Protein AF-A0A1E1WE73-F1 (afdb_monomer_lite)

Sequence (114 aa):
MYIILYYYIMCTVLYNHFSFSNDISESDEEIVPQIIRDQVCVPSDAFRVIPGMLSWCQTNCLRYPPNCPEALCHCPQTCDAIGELEGRDGADVYCMDQCIVYPPHCPKNRCRCY

Secondary structure (DSSP, 8-state):
--HHHHHHHHHHHHHHT---------------------S--EE-TTTTTSTTHHHHHHHHHSSSS----TTTEE--S-EEE-GGGTT-TTHHHHHHHHHSSSSP---TTTEEE-

Structure (mmCIF, N/CA/C/O backbone):
data_AF-A0A1E1WE73-F1
#
_entry.id   AF-A0A1E1WE73-F1
#
loop_
_atom_site.group_PDB
_atom_site.id
_atom_site.type_symbol
_atom_site.label_atom_id
_atom_site.label_alt_id
_atom_site.label_comp_id
_atom_site.label_asym_id
_atom_site.label_entity_id
_atom_site.label_seq_id
_atom_site.pdbx_PDB_ins_code
_atom_site.Cartn_x
_atom_site.Cartn_y
_atom_site.Cartn_z
_atom_site.occupancy
_atom_site.B_iso_or_equiv
_atom_site.auth_seq_id
_atom_site.auth_comp_id
_atom_site.auth_asym_id
_atom_site.auth_atom_id
_atom_site.pdbx_PDB_model_num
ATOM 1 N N . MET A 1 1 ? 36.471 24.760 11.012 1.00 54.16 1 MET A N 1
ATOM 2 C CA . MET A 1 1 ? 36.693 24.382 9.597 1.00 54.16 1 MET A CA 1
ATOM 3 C C . MET A 1 1 ? 36.011 23.069 9.174 1.00 54.16 1 MET A C 1
ATOM 5 O O . MET A 1 1 ? 36.031 22.768 7.996 1.00 54.16 1 MET A O 1
ATOM 9 N N . TYR A 1 2 ? 35.355 22.316 10.074 1.00 49.56 2 TYR A N 1
ATOM 10 C CA . TYR A 1 2 ? 34.604 21.094 9.716 1.00 49.56 2 TYR A CA 1
ATOM 11 C C . TYR A 1 2 ? 33.116 21.338 9.399 1.00 49.56 2 TYR A C 1
ATOM 13 O O . TYR A 1 2 ? 32.527 20.615 8.606 1.00 49.56 2 TYR A O 1
ATOM 21 N N . ILE A 1 3 ? 32.519 22.397 9.960 1.00 55.50 3 ILE A N 1
ATOM 22 C CA . ILE A 1 3 ? 31.099 22.734 9.756 1.00 55.50 3 ILE A CA 1
ATOM 23 C C . ILE A 1 3 ? 30.834 23.195 8.311 1.00 55.50 3 ILE A C 1
ATOM 25 O O . ILE A 1 3 ? 29.869 22.758 7.699 1.00 55.50 3 ILE A O 1
ATOM 29 N N . ILE A 1 4 ? 31.727 24.004 7.727 1.00 58.28 4 ILE A N 1
ATOM 30 C CA . ILE A 1 4 ? 31.596 24.505 6.343 1.00 58.28 4 ILE A CA 1
ATOM 31 C C . ILE A 1 4 ? 31.655 23.356 5.321 1.00 58.28 4 ILE A C 1
ATOM 33 O O . ILE A 1 4 ? 30.893 23.351 4.360 1.00 58.28 4 ILE A O 1
ATOM 37 N N . LEU A 1 5 ? 32.497 22.343 5.564 1.00 54.97 5 LEU A N 1
ATOM 38 C CA . LEU A 1 5 ? 32.557 21.135 4.733 1.00 54.97 5 LEU A CA 1
ATOM 39 C C . LEU A 1 5 ? 31.265 20.309 4.826 1.00 54.97 5 LEU A C 1
ATOM 41 O O . LEU A 1 5 ? 30.832 19.762 3.819 1.00 54.97 5 LEU A O 1
ATOM 45 N N . TYR A 1 6 ? 30.610 20.265 5.991 1.00 56.22 6 TYR A N 1
ATOM 46 C CA . TYR A 1 6 ? 29.341 19.549 6.170 1.00 56.22 6 TYR A CA 1
ATOM 47 C C . TYR A 1 6 ? 28.186 20.212 5.403 1.00 56.22 6 TYR A C 1
ATOM 49 O O . TYR A 1 6 ? 27.436 19.527 4.712 1.00 56.22 6 TYR A O 1
ATOM 57 N N . TYR A 1 7 ? 28.087 21.546 5.446 1.00 53.84 7 TYR A N 1
ATOM 58 C CA . TYR A 1 7 ? 27.114 22.296 4.640 1.00 53.84 7 TYR A CA 1
ATOM 59 C C . TYR A 1 7 ? 27.391 22.176 3.137 1.00 53.84 7 TYR A C 1
ATOM 61 O O . TYR A 1 7 ? 26.453 22.038 2.358 1.00 53.84 7 TYR A O 1
ATOM 69 N N . TYR A 1 8 ? 28.664 22.163 2.725 1.00 55.03 8 TYR A N 1
ATOM 70 C CA . TYR A 1 8 ? 29.040 21.962 1.324 1.00 55.03 8 TYR A CA 1
ATOM 71 C C . TYR A 1 8 ? 28.669 20.555 0.828 1.00 55.03 8 TYR A C 1
ATOM 73 O O . TYR A 1 8 ? 28.081 20.417 -0.239 1.00 55.03 8 TYR A O 1
ATOM 81 N N . ILE A 1 9 ? 28.933 19.509 1.618 1.00 56.62 9 ILE A N 1
ATOM 82 C CA . ILE A 1 9 ? 28.574 18.123 1.274 1.00 56.62 9 ILE A CA 1
ATOM 83 C C . ILE A 1 9 ? 27.048 17.942 1.227 1.00 56.62 9 ILE A C 1
ATOM 85 O O . ILE A 1 9 ? 26.545 17.353 0.274 1.00 56.62 9 ILE A O 1
ATOM 89 N N . MET A 1 10 ? 26.297 18.491 2.189 1.00 57.44 10 MET A N 1
ATOM 90 C CA . MET A 1 10 ? 24.826 18.427 2.189 1.00 57.44 10 MET A CA 1
ATOM 91 C C . MET A 1 10 ? 24.198 19.205 1.022 1.00 57.44 10 MET A C 1
ATOM 93 O O . MET A 1 10 ? 23.262 18.702 0.401 1.00 57.44 10 MET A O 1
ATOM 97 N N . CYS A 1 11 ? 24.744 20.372 0.654 1.00 52.72 11 CYS A N 1
ATOM 98 C CA . CYS A 1 11 ? 24.329 21.098 -0.553 1.00 52.72 11 CYS A CA 1
ATOM 99 C C . CYS A 1 11 ? 24.577 20.279 -1.827 1.00 52.72 11 CYS A C 1
ATOM 101 O O . CYS A 1 11 ? 23.704 20.206 -2.687 1.00 52.72 11 CYS A O 1
ATOM 103 N N . THR A 1 12 ? 25.738 19.631 -1.949 1.00 52.88 12 THR A N 1
ATOM 104 C CA . THR A 1 12 ? 26.077 18.838 -3.142 1.00 52.88 12 THR A CA 1
ATOM 105 C C . THR A 1 12 ? 25.210 17.581 -3.267 1.00 52.88 12 THR A C 1
ATOM 107 O O . THR A 1 12 ? 24.842 17.208 -4.380 1.00 52.88 12 THR A O 1
ATOM 110 N N . VAL A 1 13 ? 24.829 16.943 -2.154 1.00 51.00 13 VAL A N 1
ATOM 111 C CA . VAL A 1 13 ? 23.918 15.781 -2.159 1.00 51.00 13 VAL A CA 1
ATOM 112 C C . VAL A 1 13 ? 22.490 16.190 -2.544 1.00 51.00 13 VAL A C 1
ATOM 114 O O . VAL A 1 13 ? 21.858 15.490 -3.332 1.00 51.00 13 VAL A O 1
ATOM 117 N N . LEU A 1 14 ? 22.005 17.346 -2.072 1.00 50.28 14 LEU A N 1
ATOM 118 C CA . LEU A 1 14 ? 20.689 17.883 -2.453 1.00 50.28 14 LEU A CA 1
ATOM 119 C C . LEU A 1 14 ? 20.616 18.286 -3.936 1.00 50.28 14 LEU A C 1
ATOM 121 O O . LEU A 1 14 ? 19.601 18.037 -4.579 1.00 50.28 14 LEU A O 1
ATOM 125 N N . TYR A 1 15 ? 21.689 18.850 -4.501 1.00 48.88 15 TYR A N 1
ATOM 126 C CA . TYR A 1 15 ? 21.735 19.220 -5.924 1.00 48.88 15 TYR A CA 1
ATOM 127 C C . TYR A 1 15 ? 21.832 18.016 -6.876 1.00 48.88 15 TYR A C 1
ATOM 129 O O . TYR A 1 15 ? 21.343 18.094 -7.998 1.00 48.88 15 TYR A O 1
ATOM 137 N N . ASN A 1 16 ? 22.434 16.896 -6.457 1.00 41.66 16 ASN A N 1
ATOM 138 C CA . ASN A 1 16 ? 22.622 15.726 -7.328 1.00 41.66 16 ASN A CA 1
ATOM 139 C C . ASN A 1 16 ? 21.406 14.787 -7.411 1.00 41.66 16 ASN A C 1
ATOM 141 O O . ASN A 1 16 ? 21.403 13.886 -8.246 1.00 41.66 16 ASN A O 1
ATOM 145 N N . HIS A 1 17 ? 20.375 14.974 -6.581 1.00 46.28 17 HIS A N 1
ATOM 146 C CA . HIS A 1 17 ? 19.160 14.147 -6.624 1.00 46.28 17 HIS A CA 1
ATOM 147 C C . HIS A 1 17 ? 18.010 14.786 -7.428 1.00 46.28 17 HIS A C 1
ATOM 149 O O . HIS A 1 17 ? 16.913 14.232 -7.507 1.00 46.28 17 HIS A O 1
ATOM 155 N N . PHE A 1 18 ? 18.241 15.944 -8.051 1.00 42.19 18 PHE A N 1
ATOM 156 C CA . PHE A 1 18 ? 17.271 16.581 -8.937 1.00 42.19 18 PHE A CA 1
ATOM 157 C C . PHE A 1 18 ? 17.599 16.230 -10.392 1.00 42.19 18 PHE A C 1
ATOM 159 O O . PHE A 1 18 ? 18.265 16.974 -11.107 1.00 42.19 18 PHE A O 1
ATOM 166 N N . SER A 1 19 ? 17.173 15.041 -10.822 1.00 43.62 19 SER A N 1
ATOM 167 C CA . SER A 1 19 ? 17.260 14.638 -12.226 1.00 43.62 19 SER A CA 1
ATOM 168 C C . SER A 1 19 ? 16.144 15.340 -13.005 1.00 43.62 19 SER A C 1
ATOM 170 O O . SER A 1 19 ? 15.026 14.840 -13.106 1.00 43.62 19 SER A O 1
ATOM 172 N N . PHE A 1 20 ? 16.423 16.546 -13.502 1.00 47.38 20 PHE A N 1
ATOM 173 C CA . PHE A 1 20 ? 15.547 17.233 -14.449 1.00 47.38 20 PHE A CA 1
ATOM 174 C C . PHE A 1 20 ? 15.853 16.679 -15.844 1.00 47.38 20 PHE A C 1
ATOM 176 O O . PHE A 1 20 ? 16.872 17.013 -16.447 1.00 47.38 20 PHE A O 1
ATOM 183 N N . SER A 1 21 ? 15.015 15.761 -16.327 1.00 50.59 21 SER A N 1
ATOM 184 C CA . SER A 1 21 ? 15.082 15.309 -17.720 1.00 50.59 21 SER A CA 1
ATOM 185 C C . SER A 1 21 ? 14.473 16.406 -18.595 1.00 50.59 21 SER A C 1
ATOM 187 O O . SER A 1 21 ? 13.264 16.619 -18.570 1.00 50.59 21 SER A O 1
ATOM 189 N N . ASN A 1 22 ? 15.325 17.151 -19.301 1.00 55.88 22 ASN A N 1
ATOM 190 C CA . ASN A 1 22 ? 14.924 18.145 -20.295 1.00 55.88 22 ASN A CA 1
ATOM 191 C C . ASN A 1 22 ? 14.666 17.446 -21.636 1.00 55.88 22 ASN A C 1
ATOM 193 O O . ASN A 1 22 ? 15.572 17.365 -22.461 1.00 55.88 22 ASN A O 1
ATOM 197 N N . ASP A 1 23 ? 13.432 17.003 -21.857 1.00 52.47 23 ASP A N 1
ATOM 198 C CA . ASP A 1 23 ? 12.917 16.670 -23.188 1.00 52.47 23 ASP A CA 1
ATOM 199 C C . ASP A 1 23 ? 11.819 17.685 -23.536 1.00 52.47 23 ASP A C 1
ATOM 201 O O . ASP A 1 23 ? 10.635 17.461 -23.301 1.00 52.47 23 ASP A O 1
ATOM 205 N N . ILE A 1 24 ? 12.223 18.856 -24.041 1.00 56.50 24 ILE A N 1
ATOM 206 C CA . ILE A 1 24 ? 11.294 19.846 -24.603 1.00 56.50 24 ILE A CA 1
ATOM 207 C C . ILE A 1 24 ? 11.147 19.526 -26.093 1.00 56.50 24 ILE A C 1
ATOM 209 O O . ILE A 1 24 ? 11.958 19.956 -26.913 1.00 56.50 24 ILE A O 1
ATOM 213 N N . SER A 1 25 ? 10.122 18.746 -26.440 1.00 58.09 25 SER A N 1
ATOM 214 C CA . SER A 1 25 ? 9.535 18.768 -27.780 1.00 58.09 25 SER A CA 1
ATOM 215 C C . SER A 1 25 ? 8.479 19.866 -27.809 1.00 58.09 25 SER A C 1
ATOM 217 O O . SER A 1 25 ? 7.570 19.879 -26.984 1.00 58.09 25 SER A O 1
ATOM 219 N N . GLU A 1 26 ? 8.641 20.804 -28.734 1.00 60.97 26 GLU A N 1
ATOM 220 C CA . GLU A 1 26 ? 7.775 21.960 -28.948 1.00 60.97 26 GLU A CA 1
ATOM 221 C C . GLU A 1 26 ? 6.381 21.496 -29.419 1.00 60.97 26 GLU A C 1
ATOM 223 O O . GLU A 1 26 ? 6.113 21.306 -30.604 1.00 60.97 26 GLU A O 1
ATOM 228 N N . SER A 1 27 ? 5.502 21.246 -28.455 1.00 57.25 27 SER A N 1
ATOM 229 C CA . SER A 1 27 ? 4.061 21.090 -28.625 1.00 57.25 27 SER A CA 1
ATOM 230 C C . SER A 1 27 ? 3.407 21.851 -27.482 1.00 57.25 27 SER A C 1
ATOM 232 O O . SER A 1 27 ? 3.806 21.656 -26.334 1.00 57.25 27 SER A O 1
ATOM 234 N N . ASP A 1 28 ? 2.429 22.707 -27.786 1.00 58.88 28 ASP A N 1
ATOM 235 C CA . ASP A 1 28 ? 1.602 23.449 -26.819 1.00 58.88 28 ASP A CA 1
ATOM 236 C C . ASP A 1 28 ? 0.680 22.508 -26.007 1.00 58.88 28 ASP A C 1
ATOM 238 O O . ASP A 1 28 ? -0.525 22.723 -25.883 1.00 58.88 28 ASP A O 1
ATOM 242 N N . GLU A 1 29 ? 1.231 21.420 -25.475 1.00 63.16 29 GLU A N 1
ATOM 243 C CA . GLU A 1 29 ? 0.608 20.620 -24.436 1.00 63.16 29 GLU A CA 1
ATOM 244 C C . GLU A 1 29 ? 1.025 21.233 -23.103 1.00 63.16 29 GLU A C 1
ATOM 246 O O . GLU A 1 29 ? 2.210 21.338 -22.782 1.00 63.16 29 GLU A O 1
ATOM 251 N N . GLU A 1 30 ? 0.039 21.693 -22.337 1.00 63.19 30 GLU A N 1
ATOM 252 C CA . GLU A 1 30 ? 0.227 22.113 -20.956 1.00 63.19 30 GLU A CA 1
ATOM 253 C C . GLU A 1 30 ? 0.989 20.996 -20.225 1.00 63.19 30 GLU A C 1
ATOM 255 O O . GLU A 1 30 ? 0.458 19.904 -20.027 1.00 63.19 30 GLU A O 1
ATOM 260 N N . ILE A 1 31 ? 2.267 21.229 -19.894 1.00 63.00 31 ILE A N 1
ATOM 261 C CA . ILE A 1 31 ? 3.097 20.255 -19.178 1.00 63.00 31 ILE A CA 1
ATOM 262 C C . ILE A 1 31 ? 2.519 20.155 -17.768 1.00 63.00 31 ILE A C 1
ATOM 264 O O . ILE A 1 31 ? 2.930 20.876 -16.860 1.00 63.00 31 ILE A O 1
ATOM 268 N N . VAL A 1 32 ? 1.527 19.285 -17.583 1.00 63.59 32 VAL A N 1
ATOM 269 C CA . VAL A 1 32 ? 0.998 18.955 -16.265 1.00 63.59 32 VAL A CA 1
ATOM 270 C C . VAL A 1 32 ? 2.020 18.018 -15.627 1.00 63.59 32 VAL A C 1
ATOM 272 O O . VAL A 1 32 ? 2.170 16.883 -16.093 1.00 63.59 32 VAL A O 1
ATOM 275 N N . PRO A 1 33 ? 2.767 18.447 -14.594 1.00 65.31 33 PRO A N 1
ATOM 276 C CA . PRO A 1 33 ? 3.684 17.545 -13.922 1.00 65.31 33 PRO A CA 1
ATOM 277 C C . PRO A 1 33 ? 2.874 16.378 -13.354 1.00 65.31 33 PRO A C 1
ATOM 279 O O . PRO A 1 33 ? 1.956 16.573 -12.555 1.00 65.31 33 PRO A O 1
ATOM 282 N N . GLN A 1 34 ? 3.203 15.158 -13.778 1.00 64.31 34 GLN A N 1
ATOM 283 C CA . GLN A 1 34 ? 2.598 13.943 -13.239 1.00 64.31 34 GLN A CA 1
ATOM 284 C C . GLN A 1 34 ? 3.158 13.736 -11.827 1.00 64.31 34 GLN A C 1
ATOM 286 O O . GLN A 1 34 ? 4.219 13.145 -11.628 1.00 64.31 34 GLN A O 1
ATOM 291 N N . ILE A 1 35 ? 2.477 14.316 -10.838 1.00 70.38 35 ILE A N 1
ATOM 292 C CA . ILE A 1 35 ? 2.815 14.158 -9.425 1.00 70.38 35 ILE A CA 1
ATOM 293 C C . ILE A 1 35 ? 2.377 12.755 -9.012 1.00 70.38 35 ILE A C 1
ATOM 295 O O . ILE A 1 35 ? 1.182 12.488 -8.890 1.00 70.38 35 ILE A O 1
ATOM 299 N N . ILE A 1 36 ? 3.344 11.873 -8.767 1.00 74.19 36 ILE A N 1
ATOM 300 C CA . ILE A 1 36 ? 3.086 10.564 -8.163 1.00 74.19 36 ILE A CA 1
ATOM 301 C C . ILE A 1 36 ? 2.670 10.816 -6.711 1.00 74.19 36 ILE A C 1
ATOM 303 O O . ILE A 1 36 ? 3.479 11.252 -5.892 1.00 74.19 36 ILE A O 1
ATOM 307 N N . ARG A 1 37 ? 1.384 10.616 -6.410 1.00 80.88 37 ARG A N 1
ATOM 308 C CA . ARG A 1 37 ? 0.829 10.755 -5.050 1.00 80.88 37 ARG A CA 1
ATOM 309 C C . ARG A 1 37 ? 0.923 9.456 -4.255 1.00 80.88 37 ARG A C 1
ATOM 311 O O . ARG A 1 37 ? 0.934 9.492 -3.025 1.00 80.88 37 ARG A O 1
ATOM 318 N N . ASP A 1 38 ? 1.073 8.351 -4.973 1.00 85.44 38 ASP A N 1
ATOM 319 C CA . ASP A 1 38 ? 1.156 7.005 -4.439 1.00 85.44 38 ASP A CA 1
ATOM 320 C C . ASP A 1 38 ? 2.302 6.864 -3.437 1.00 85.44 38 ASP A C 1
ATOM 322 O O . ASP A 1 38 ? 3.455 7.169 -3.732 1.00 85.44 38 ASP A O 1
ATOM 326 N N . GLN A 1 39 ? 1.968 6.399 -2.233 1.00 86.19 39 GLN A N 1
ATOM 327 C CA . GLN A 1 39 ? 2.947 6.115 -1.179 1.00 86.19 39 GLN A CA 1
ATOM 328 C C . GLN A 1 39 ? 3.323 4.631 -1.151 1.00 86.19 39 GLN A C 1
ATOM 330 O O . GLN A 1 39 ? 4.464 4.274 -0.863 1.00 86.19 39 GLN A O 1
ATOM 335 N N . VAL A 1 40 ? 2.358 3.755 -1.451 1.00 95.00 40 VAL A N 1
ATOM 336 C CA . VAL A 1 40 ? 2.512 2.300 -1.416 1.00 95.00 40 VAL A CA 1
ATOM 337 C C . VAL A 1 40 ? 1.704 1.689 -2.554 1.00 95.00 40 VAL A C 1
ATOM 339 O O . VAL A 1 40 ? 0.504 1.907 -2.663 1.00 95.00 40 VAL A O 1
ATOM 342 N N . CYS A 1 41 ? 2.355 0.843 -3.348 1.00 95.56 41 CYS A N 1
ATOM 343 C CA . CYS A 1 41 ? 1.709 0.014 -4.360 1.00 95.56 41 CYS A CA 1
ATOM 344 C C . CYS A 1 41 ? 1.802 -1.468 -3.993 1.00 95.56 41 CYS A C 1
ATOM 346 O O . CYS A 1 41 ? 2.888 -2.004 -3.746 1.00 95.56 41 CYS A O 1
ATOM 348 N N . VAL A 1 42 ? 0.660 -2.145 -3.957 1.00 95.31 42 VAL A N 1
ATOM 349 C CA . VAL A 1 42 ? 0.547 -3.560 -3.595 1.00 95.31 42 VAL A CA 1
ATOM 350 C C . VAL A 1 42 ? 0.147 -4.400 -4.806 1.00 95.31 42 VAL A C 1
ATOM 352 O O . VAL A 1 42 ? -0.519 -3.898 -5.710 1.00 95.31 42 VAL A O 1
ATOM 355 N N . PRO A 1 43 ? 0.522 -5.688 -4.852 1.00 96.19 43 PRO A N 1
ATOM 356 C CA . PRO A 1 43 ? 0.076 -6.568 -5.920 1.00 96.19 43 PRO A CA 1
ATOM 357 C C . PRO A 1 43 ? -1.434 -6.794 -5.863 1.00 96.19 43 PRO A C 1
ATOM 359 O O . PRO A 1 43 ? -1.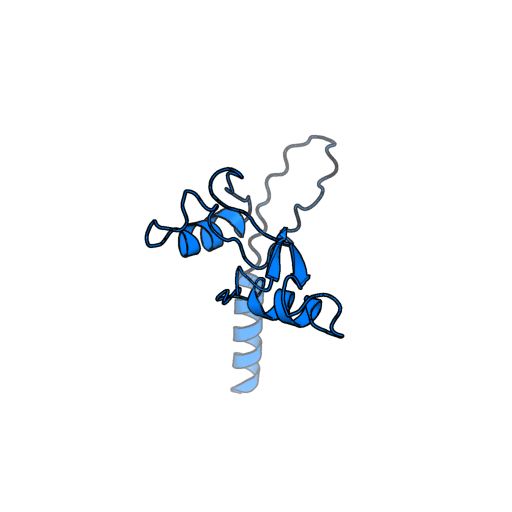997 -6.998 -4.782 1.00 96.19 43 PRO A O 1
ATOM 362 N N . SER A 1 44 ? -2.062 -6.875 -7.031 1.00 93.94 44 SER A N 1
ATOM 363 C CA . SER A 1 44 ? -3.432 -7.359 -7.178 1.00 93.94 44 SER A CA 1
ATOM 364 C C . SER A 1 44 ? -3.565 -8.781 -6.625 1.00 93.94 44 SER A C 1
ATOM 366 O O . SER A 1 44 ? -2.591 -9.541 -6.545 1.00 93.94 44 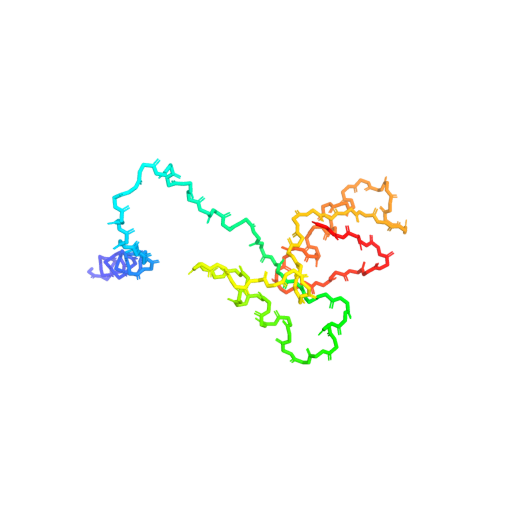SER A O 1
ATOM 368 N N . ASP A 1 45 ? -4.784 -9.187 -6.266 1.00 91.19 45 ASP A N 1
ATOM 369 C CA . ASP A 1 45 ? -5.004 -10.461 -5.572 1.00 91.19 45 ASP A CA 1
ATOM 370 C C . ASP A 1 45 ? -4.488 -11.691 -6.338 1.00 91.19 45 ASP A C 1
ATOM 372 O O . ASP A 1 45 ? -4.041 -12.652 -5.710 1.00 91.19 45 ASP A O 1
ATOM 376 N N . ALA A 1 46 ? -4.469 -11.640 -7.674 1.00 93.25 46 ALA A N 1
ATOM 377 C CA . ALA A 1 46 ? -3.925 -12.698 -8.525 1.00 93.25 46 ALA A CA 1
ATOM 378 C C . ALA A 1 46 ? -2.393 -12.847 -8.429 1.00 93.25 46 ALA A C 1
ATOM 380 O O . ALA A 1 46 ? -1.868 -13.944 -8.606 1.00 93.25 46 ALA A O 1
ATOM 381 N N . PHE A 1 47 ? -1.669 -11.765 -8.128 1.00 94.69 47 PHE A N 1
ATOM 382 C CA . PHE A 1 47 ? -0.203 -11.710 -8.189 1.00 94.69 47 PHE A CA 1
ATOM 383 C C . PHE A 1 47 ? 0.467 -11.640 -6.808 1.00 94.69 47 PHE A C 1
ATOM 385 O O . PHE A 1 47 ? 1.680 -11.813 -6.702 1.00 94.69 47 PHE A O 1
ATOM 392 N N . ARG A 1 48 ? -0.305 -11.465 -5.726 1.00 90.75 48 ARG A N 1
ATOM 393 C CA . ARG A 1 48 ? 0.208 -11.343 -4.344 1.00 90.75 48 ARG A CA 1
ATOM 394 C C . ARG A 1 48 ? 0.988 -12.557 -3.827 1.00 90.75 48 ARG A C 1
ATOM 396 O O . ARG A 1 48 ? 1.746 -12.426 -2.874 1.00 90.75 48 ARG A O 1
ATOM 403 N N . VAL A 1 49 ? 0.766 -13.739 -4.408 1.00 93.56 49 VAL A N 1
ATOM 404 C CA . VAL A 1 49 ? 1.440 -14.990 -4.011 1.00 93.56 49 VAL A CA 1
ATOM 405 C C . VAL A 1 49 ? 2.849 -15.112 -4.590 1.00 93.56 49 VAL A C 1
ATOM 407 O O . VAL A 1 49 ? 3.616 -15.964 -4.149 1.00 93.56 49 VAL A O 1
ATOM 410 N N . ILE A 1 50 ? 3.195 -14.278 -5.575 1.00 95.25 50 ILE A N 1
ATOM 411 C CA . ILE A 1 50 ? 4.489 -14.323 -6.249 1.00 95.25 50 ILE A CA 1
ATOM 412 C C . ILE A 1 50 ? 5.531 -13.612 -5.370 1.00 95.25 50 ILE A C 1
ATOM 414 O O . ILE A 1 50 ? 5.379 -12.419 -5.080 1.00 95.25 50 ILE A O 1
ATOM 418 N N . PRO A 1 51 ? 6.608 -14.303 -4.954 1.00 96.06 51 PRO A N 1
ATOM 419 C CA . PRO A 1 51 ? 7.675 -13.686 -4.177 1.00 96.06 51 PRO A CA 1
ATOM 420 C C . PRO A 1 51 ? 8.285 -12.488 -4.911 1.00 96.06 51 PRO A C 1
ATOM 422 O O . PRO A 1 51 ? 8.554 -12.549 -6.107 1.00 96.06 51 PRO A O 1
ATOM 425 N N . GLY A 1 52 ? 8.506 -11.387 -4.192 1.00 95.31 52 GLY A N 1
ATOM 426 C CA . GLY A 1 52 ? 9.096 -10.168 -4.754 1.00 95.31 52 GLY A CA 1
ATOM 427 C C . GLY A 1 52 ? 8.123 -9.262 -5.515 1.00 95.31 52 GLY A C 1
ATOM 428 O O . GLY A 1 52 ? 8.498 -8.135 -5.831 1.00 95.31 52 GLY A O 1
ATOM 429 N N . MET A 1 53 ? 6.869 -9.675 -5.739 1.00 95.81 53 MET A N 1
ATOM 430 C CA . MET A 1 53 ? 5.894 -8.848 -6.461 1.00 95.81 53 MET A CA 1
ATOM 431 C C . MET A 1 53 ? 5.599 -7.525 -5.744 1.00 95.81 53 MET A C 1
ATOM 433 O O . MET A 1 53 ? 5.480 -6.491 -6.392 1.00 95.81 53 MET A O 1
ATOM 437 N N . LEU A 1 54 ? 5.565 -7.526 -4.403 1.00 94.88 54 LEU A N 1
ATOM 438 C CA . LEU A 1 54 ? 5.439 -6.289 -3.627 1.00 94.88 54 LEU A CA 1
ATOM 439 C C . LEU A 1 54 ? 6.579 -5.316 -3.958 1.00 94.88 54 LEU A C 1
ATOM 441 O O . LEU A 1 54 ? 6.314 -4.175 -4.313 1.00 94.88 54 LEU A O 1
ATOM 445 N N . SER A 1 55 ? 7.834 -5.774 -3.917 1.00 95.94 55 SER A N 1
ATOM 446 C CA . SER A 1 55 ? 8.989 -4.937 -4.269 1.00 95.94 55 SER A CA 1
ATOM 447 C C . SER A 1 55 ? 8.917 -4.453 -5.715 1.00 95.94 55 SER A C 1
ATOM 449 O O . SER A 1 55 ? 9.255 -3.306 -5.987 1.00 95.94 55 SER A O 1
ATOM 451 N N . TRP A 1 56 ? 8.466 -5.306 -6.636 1.00 96.31 56 TRP A N 1
ATOM 452 C CA . TRP A 1 56 ? 8.313 -4.932 -8.037 1.00 96.31 56 TRP A CA 1
ATOM 453 C C . TRP A 1 56 ? 7.302 -3.794 -8.209 1.00 96.31 56 TRP A C 1
ATOM 455 O O . TRP A 1 56 ? 7.623 -2.821 -8.893 1.00 96.31 56 TRP A O 1
ATOM 465 N N . CYS A 1 57 ? 6.134 -3.881 -7.558 1.00 96.25 57 CYS A N 1
ATOM 466 C CA . CYS A 1 57 ? 5.117 -2.827 -7.588 1.00 96.25 57 CYS A CA 1
ATOM 467 C C . CYS A 1 57 ? 5.663 -1.516 -7.014 1.00 96.25 57 CYS A C 1
ATOM 469 O O . CYS A 1 57 ? 5.525 -0.475 -7.646 1.00 96.25 57 CYS A O 1
ATOM 471 N N . GLN A 1 58 ? 6.346 -1.559 -5.867 1.00 95.12 58 GLN A 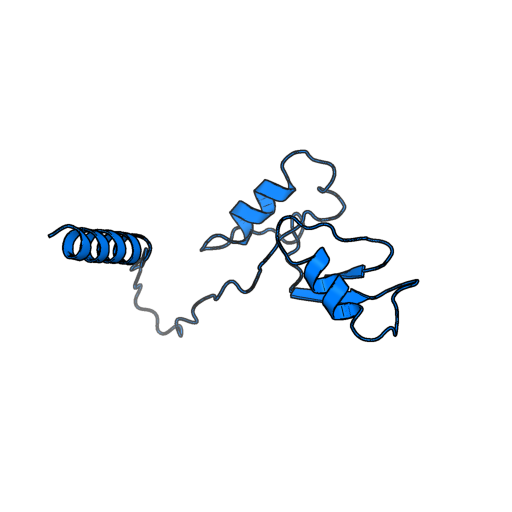N 1
ATOM 472 C CA . GLN A 1 58 ? 6.955 -0.364 -5.268 1.00 95.12 58 GLN A CA 1
ATOM 473 C C . GLN A 1 58 ? 7.945 0.304 -6.229 1.00 95.12 58 GLN A C 1
ATOM 475 O O . GLN A 1 58 ? 7.878 1.504 -6.459 1.00 95.12 58 GLN A O 1
ATOM 480 N N . THR A 1 59 ? 8.838 -0.470 -6.851 1.00 94.69 59 THR A N 1
ATOM 481 C CA . THR A 1 59 ? 9.866 0.081 -7.744 1.00 94.69 59 THR A CA 1
ATOM 482 C C . THR A 1 59 ? 9.310 0.574 -9.080 1.00 94.69 59 THR A C 1
ATOM 484 O O . THR A 1 59 ? 9.791 1.576 -9.603 1.00 94.69 59 THR A O 1
ATOM 487 N N . ASN A 1 60 ? 8.336 -0.124 -9.671 1.00 94.56 60 ASN A N 1
ATOM 488 C CA . ASN A 1 60 ? 7.866 0.189 -11.023 1.00 94.56 60 ASN A CA 1
ATOM 489 C C . ASN A 1 60 ? 6.692 1.164 -11.053 1.00 94.56 60 ASN A C 1
ATOM 491 O O . ASN A 1 60 ? 6.571 1.909 -12.023 1.00 94.56 60 ASN A O 1
ATOM 495 N N . CYS A 1 61 ? 5.871 1.210 -10.007 1.00 94.12 61 CYS A N 1
ATOM 496 C CA . CYS A 1 61 ? 4.762 2.153 -9.939 1.00 94.12 61 CYS A CA 1
ATOM 497 C C . CYS A 1 61 ? 5.189 3.513 -9.376 1.00 94.12 61 CYS A C 1
ATOM 499 O O . CYS A 1 61 ? 4.733 4.531 -9.879 1.00 94.12 61 CYS A O 1
ATOM 501 N N . LEU A 1 62 ? 6.117 3.552 -8.409 1.00 91.75 62 LEU A N 1
ATOM 502 C CA . LEU A 1 62 ? 6.547 4.805 -7.764 1.00 91.75 62 LEU A CA 1
ATOM 503 C C . LEU A 1 62 ? 7.725 5.506 -8.468 1.00 91.75 62 LEU A C 1
ATOM 505 O O . LEU A 1 62 ? 8.233 6.517 -7.984 1.00 91.75 62 LEU A O 1
ATOM 509 N N . ARG A 1 63 ? 8.193 4.975 -9.602 1.00 89.06 63 ARG A N 1
ATOM 510 C CA . ARG A 1 63 ? 9.209 5.622 -10.454 1.00 89.06 63 ARG A CA 1
ATOM 511 C C . ARG A 1 63 ? 8.572 6.641 -11.389 1.00 89.06 63 ARG A C 1
ATOM 513 O O . ARG A 1 63 ? 7.407 6.526 -11.746 1.00 89.06 63 ARG A O 1
ATOM 520 N N . TYR A 1 64 ? 9.389 7.562 -11.887 1.00 83.50 64 TYR A N 1
ATOM 521 C CA . TYR A 1 64 ? 9.007 8.485 -12.949 1.00 83.50 64 TYR A CA 1
ATOM 522 C C . TYR A 1 64 ? 9.787 8.189 -14.246 1.00 83.50 64 TYR A C 1
ATOM 524 O O . TYR A 1 64 ? 11.016 8.111 -14.194 1.00 83.50 64 TYR A O 1
ATOM 532 N N . PRO A 1 65 ? 9.124 8.038 -15.409 1.00 87.44 65 PRO A N 1
ATOM 533 C CA . PRO A 1 65 ? 7.689 7.794 -15.579 1.00 87.44 65 PRO A CA 1
ATOM 534 C C . PRO A 1 65 ? 7.260 6.439 -14.977 1.00 87.44 65 PRO A C 1
ATOM 536 O O . PRO A 1 65 ? 8.072 5.496 -14.978 1.00 87.44 65 PRO A O 1
ATOM 539 N N . PRO A 1 66 ? 6.015 6.324 -14.478 1.00 88.06 66 PRO A N 1
ATOM 540 C CA . PRO A 1 66 ? 5.512 5.101 -13.864 1.00 88.06 66 PRO A CA 1
ATOM 541 C C . PRO A 1 66 ? 5.308 3.996 -14.903 1.00 88.06 66 PRO A C 1
ATOM 543 O O . PRO A 1 66 ? 4.850 4.229 -16.019 1.00 88.06 66 PRO A O 1
ATOM 546 N N . ASN A 1 67 ? 5.633 2.765 -14.517 1.00 91.75 67 ASN A N 1
ATOM 547 C CA . ASN A 1 67 ? 5.366 1.545 -15.272 1.00 91.75 67 ASN A CA 1
ATOM 548 C C . ASN A 1 67 ? 4.484 0.623 -14.421 1.00 91.75 67 ASN A C 1
ATOM 550 O O . ASN A 1 67 ? 4.952 -0.378 -13.877 1.00 91.75 67 ASN A O 1
ATOM 554 N N . CYS A 1 68 ? 3.215 1.004 -14.261 1.00 92.00 68 CYS A N 1
ATOM 555 C CA . CYS A 1 68 ? 2.278 0.341 -13.358 1.00 92.00 68 CYS A CA 1
ATOM 556 C C . CYS A 1 68 ? 1.061 -0.207 -14.117 1.00 92.00 68 CYS A C 1
ATOM 558 O O . CYS A 1 68 ? 0.076 0.505 -14.301 1.00 92.00 68 CYS A O 1
ATOM 560 N N . PRO A 1 69 ? 1.096 -1.463 -14.589 1.00 94.31 69 PRO A N 1
ATOM 561 C CA . PRO A 1 69 ? -0.091 -2.086 -15.158 1.00 94.31 69 PRO A CA 1
ATOM 562 C C . PRO A 1 69 ? -1.139 -2.322 -14.060 1.00 94.31 69 PRO A C 1
ATOM 564 O O . PRO A 1 69 ? -0.876 -3.069 -13.116 1.00 94.31 69 PRO A O 1
ATOM 567 N N . GLU A 1 70 ? -2.339 -1.758 -14.217 1.00 90.31 70 GLU A N 1
ATOM 568 C CA . GLU A 1 70 ? -3.439 -1.864 -13.234 1.00 90.31 70 GLU A CA 1
ATOM 569 C C . GLU A 1 70 ? -3.841 -3.317 -12.923 1.00 90.31 70 GLU A C 1
ATOM 571 O O . GLU A 1 70 ? -4.286 -3.646 -11.826 1.00 90.31 70 GLU A O 1
ATOM 576 N N . ALA A 1 71 ? -3.642 -4.232 -13.878 1.00 92.69 71 ALA A N 1
ATOM 577 C CA . ALA A 1 71 ? -3.907 -5.653 -13.668 1.00 92.69 71 ALA A CA 1
ATOM 578 C C . ALA A 1 71 ? -2.946 -6.300 -12.649 1.00 92.69 71 ALA A C 1
ATOM 580 O O . ALA A 1 71 ? -3.310 -7.285 -12.004 1.00 92.69 71 ALA A O 1
ATOM 581 N N . LEU A 1 72 ? -1.725 -5.772 -12.512 1.00 95.19 72 LEU A N 1
ATOM 582 C CA . LEU A 1 72 ? -0.659 -6.349 -11.686 1.00 95.19 72 LEU A CA 1
ATOM 583 C C . LEU A 1 72 ? -0.581 -5.700 -10.308 1.00 95.19 72 LEU A C 1
ATOM 585 O O . LEU A 1 72 ? -0.404 -6.410 -9.316 1.00 95.19 72 LEU A O 1
ATOM 589 N N . CYS A 1 73 ? -0.680 -4.374 -10.259 1.00 95.81 73 CYS A N 1
ATOM 590 C CA . CYS A 1 73 ? -0.473 -3.587 -9.053 1.00 95.81 73 CYS A CA 1
ATOM 591 C C . CYS A 1 73 ? -1.599 -2.571 -8.871 1.00 95.81 73 CYS A C 1
ATOM 593 O O . CYS A 1 73 ? -2.130 -2.028 -9.836 1.00 95.81 73 CYS A O 1
ATOM 595 N N . HIS A 1 74 ? -1.895 -2.277 -7.613 1.00 93.75 74 HIS A N 1
ATOM 596 C CA . HIS A 1 74 ? -2.838 -1.255 -7.196 1.00 93.75 74 HIS A CA 1
ATOM 597 C C . HIS A 1 74 ? -2.185 -0.370 -6.126 1.00 93.75 74 HIS A C 1
ATOM 599 O O . HIS A 1 74 ? -1.525 -0.882 -5.218 1.00 93.75 74 HIS A O 1
ATOM 605 N N . CYS A 1 75 ? -2.347 0.947 -6.243 1.00 94.62 75 CYS A N 1
ATOM 606 C CA . CYS A 1 75 ? -1.731 1.945 -5.367 1.00 94.62 75 CYS A CA 1
ATOM 607 C C . CYS A 1 75 ? -2.822 2.715 -4.609 1.00 94.62 75 CYS A C 1
ATOM 609 O O . CYS A 1 75 ? -3.211 3.805 -5.034 1.00 94.62 75 CYS A O 1
ATOM 611 N N . PRO A 1 76 ? -3.366 2.143 -3.522 1.00 94.25 76 PRO A N 1
ATOM 612 C CA . PRO A 1 76 ? -4.480 2.762 -2.826 1.00 94.25 76 PRO A CA 1
ATOM 613 C C . PRO A 1 76 ? -4.073 4.100 -2.214 1.00 94.25 76 PRO A C 1
ATOM 615 O O . PRO A 1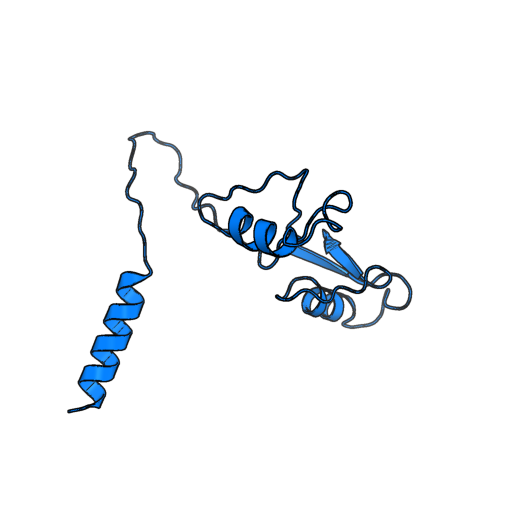 76 ? -2.992 4.223 -1.636 1.00 94.25 76 PRO A O 1
ATOM 618 N N . GLN A 1 77 ? -4.960 5.085 -2.313 1.00 92.69 77 GLN A N 1
ATOM 619 C CA . GLN A 1 77 ? -4.774 6.405 -1.694 1.00 92.69 77 GLN A CA 1
ATOM 620 C C . GLN A 1 77 ? -5.641 6.577 -0.454 1.00 92.69 77 GLN A C 1
ATOM 622 O O . GLN A 1 77 ? -5.407 7.469 0.361 1.00 92.69 77 GLN A O 1
ATOM 627 N N . THR A 1 78 ? -6.686 5.764 -0.326 1.00 93.94 78 THR A N 1
ATOM 628 C CA . THR A 1 78 ? -7.653 5.859 0.761 1.00 93.94 78 THR A CA 1
ATOM 629 C C . THR A 1 78 ? -7.964 4.469 1.285 1.00 93.94 78 THR A C 1
ATOM 631 O O . THR A 1 78 ? -7.936 3.482 0.549 1.00 93.94 78 THR A O 1
ATOM 634 N N . CYS A 1 79 ? -8.216 4.391 2.587 1.00 96.06 79 CYS A N 1
ATOM 635 C CA . CYS A 1 79 ? -8.589 3.161 3.255 1.00 96.06 79 CYS A CA 1
ATOM 636 C C . CYS A 1 79 ? -9.697 3.440 4.258 1.00 96.06 79 CYS A C 1
ATOM 638 O O . CYS A 1 79 ? -9.547 4.320 5.102 1.00 96.06 79 CYS A O 1
ATOM 640 N N . ASP A 1 80 ? -10.731 2.611 4.212 1.00 97.38 80 ASP A N 1
ATOM 641 C CA . ASP A 1 80 ? -11.841 2.638 5.151 1.00 97.38 80 ASP A CA 1
ATOM 642 C C . ASP A 1 80 ? -11.747 1.450 6.109 1.00 97.38 80 ASP A C 1
ATOM 644 O O . ASP A 1 80 ? -11.358 0.330 5.735 1.00 97.38 80 ASP A O 1
ATOM 648 N N . ALA A 1 81 ? -12.150 1.682 7.351 1.00 98.06 81 ALA A N 1
ATOM 649 C CA . ALA A 1 81 ? -12.352 0.644 8.335 1.00 98.06 81 ALA A CA 1
ATOM 650 C C . ALA A 1 81 ? -13.618 -0.164 8.027 1.00 98.06 81 ALA A C 1
ATOM 652 O O . ALA A 1 81 ? -14.703 0.372 7.817 1.00 98.06 81 ALA A O 1
ATOM 653 N N . ILE A 1 82 ? -13.481 -1.486 8.049 1.00 98.06 82 ILE A N 1
ATOM 654 C CA . ILE A 1 82 ? -14.565 -2.443 7.820 1.00 98.06 82 ILE A CA 1
ATOM 655 C C . ILE A 1 82 ? -14.639 -3.461 8.962 1.00 98.06 82 ILE A C 1
ATOM 657 O O . ILE A 1 82 ? -13.707 -3.621 9.757 1.00 98.06 82 ILE A O 1
ATOM 661 N N . GLY A 1 83 ? -15.743 -4.205 9.029 1.00 96.19 83 GLY A N 1
ATOM 662 C CA . GLY A 1 83 ? -15.897 -5.291 9.993 1.00 96.19 83 GLY A CA 1
ATOM 663 C C . GLY A 1 83 ? -15.928 -4.764 11.427 1.00 96.19 83 GLY A C 1
ATOM 664 O O . GLY A 1 83 ? -16.705 -3.877 11.750 1.00 96.19 83 GLY A O 1
ATOM 665 N N . GLU A 1 84 ? -15.075 -5.293 12.307 1.00 96.62 84 GLU A N 1
ATOM 666 C CA . GLU A 1 84 ? -15.059 -4.888 13.726 1.00 96.62 84 GLU A CA 1
ATOM 667 C C . GLU A 1 84 ? -14.525 -3.466 13.986 1.00 96.62 84 GLU A C 1
ATOM 669 O O . GLU A 1 84 ? -14.609 -2.974 15.116 1.00 96.62 84 GLU A O 1
ATOM 674 N N . LEU A 1 85 ? -13.917 -2.830 12.979 1.00 95.56 85 LEU A N 1
ATOM 675 C CA . LEU A 1 85 ? -13.404 -1.466 13.084 1.00 95.56 85 LEU A CA 1
ATOM 676 C C . LEU A 1 85 ? -14.365 -0.404 12.541 1.00 95.56 85 LEU A C 1
ATOM 678 O O . LEU A 1 85 ? -14.154 0.778 12.800 1.00 95.56 85 LEU A O 1
ATOM 682 N N . GLU A 1 86 ? -15.410 -0.816 11.829 1.00 96.81 86 GLU A N 1
ATOM 683 C CA . GLU A 1 86 ? -16.346 0.085 11.161 1.00 96.81 86 GLU A CA 1
ATOM 684 C C . GLU A 1 86 ? -17.034 1.037 12.157 1.00 96.81 86 GLU A C 1
ATOM 686 O O . GLU A 1 86 ? -17.496 0.626 13.225 1.00 96.81 86 GLU A O 1
ATOM 691 N N . GLY A 1 87 ? -17.078 2.330 11.819 1.00 93.31 87 GLY A N 1
ATOM 692 C CA . GLY A 1 87 ? -17.746 3.367 12.615 1.00 93.31 87 GLY A CA 1
ATOM 693 C C . GLY A 1 87 ? -17.047 3.755 13.924 1.00 93.31 87 GLY A C 1
ATOM 694 O O . GLY A 1 87 ? -17.605 4.526 14.702 1.00 93.31 87 GLY A O 1
ATOM 695 N N . ARG A 1 88 ? -15.843 3.236 14.196 1.00 95.94 88 ARG A N 1
ATOM 696 C CA . ARG A 1 88 ? -15.044 3.644 15.360 1.00 95.94 88 ARG A CA 1
ATOM 697 C C . ARG A 1 88 ? -14.229 4.892 15.038 1.00 95.94 88 ARG A C 1
ATOM 699 O O . ARG A 1 88 ? -13.539 4.943 14.022 1.00 95.94 88 ARG A O 1
ATOM 706 N N . ASP A 1 89 ? -14.231 5.853 15.955 1.00 96.75 89 ASP A N 1
ATOM 707 C CA . ASP A 1 89 ? -13.449 7.081 15.802 1.00 96.75 89 ASP A CA 1
ATOM 708 C C . ASP A 1 89 ? -11.957 6.775 15.589 1.00 96.75 89 ASP A C 1
ATOM 710 O O . ASP A 1 89 ? -11.328 6.052 16.368 1.00 96.75 89 ASP A O 1
ATOM 714 N N . GLY A 1 90 ? -11.395 7.324 14.508 1.00 96.06 90 GLY A N 1
ATOM 715 C CA . GLY A 1 90 ? -9.992 7.146 14.123 1.00 96.06 90 GLY A CA 1
ATOM 716 C C . GLY A 1 90 ? -9.655 5.808 13.454 1.00 96.06 90 GLY A C 1
ATOM 717 O O . GLY A 1 90 ? -8.482 5.553 13.184 1.00 96.06 90 GLY A O 1
ATOM 718 N N . ALA A 1 91 ? -10.637 4.950 13.169 1.00 97.56 91 ALA A N 1
ATOM 719 C CA . ALA A 1 91 ? -10.379 3.649 12.555 1.00 97.56 91 ALA A CA 1
ATOM 720 C C . ALA A 1 91 ? -9.892 3.741 11.101 1.00 97.56 91 ALA A C 1
ATOM 722 O O . ALA A 1 91 ? -9.000 2.986 10.717 1.00 97.56 91 ALA A O 1
ATOM 723 N N . ASP A 1 92 ? -10.406 4.693 10.320 1.00 96.75 92 ASP A N 1
ATOM 724 C CA . ASP A 1 92 ? -9.950 4.914 8.940 1.00 96.75 92 ASP A CA 1
ATOM 725 C C . ASP A 1 92 ? -8.492 5.390 8.922 1.00 96.75 92 ASP A C 1
ATOM 727 O O . ASP A 1 92 ? -7.676 4.877 8.160 1.00 96.75 92 ASP A O 1
ATOM 731 N N . VAL A 1 93 ? -8.120 6.275 9.857 1.00 96.56 93 VAL A N 1
ATOM 732 C CA . VAL A 1 93 ? -6.729 6.726 10.044 1.00 96.56 93 VAL A CA 1
ATOM 733 C C . VAL A 1 93 ? -5.825 5.552 10.414 1.00 96.56 93 VAL A C 1
ATOM 735 O O . VAL A 1 93 ? -4.769 5.381 9.814 1.00 96.56 93 VAL A O 1
ATOM 738 N N . TYR A 1 94 ? -6.263 4.686 11.335 1.00 96.81 94 TYR A N 1
ATOM 739 C CA . TYR A 1 94 ? -5.546 3.445 11.636 1.00 96.81 94 TYR A CA 1
ATOM 740 C C . TYR A 1 94 ? -5.353 2.585 10.378 1.00 96.81 94 TYR A C 1
ATOM 742 O O . TYR A 1 94 ? -4.255 2.084 10.141 1.00 96.81 94 TYR A O 1
ATOM 750 N N . CYS A 1 95 ? -6.388 2.418 9.554 1.00 97.44 95 CYS A N 1
ATOM 751 C CA . CYS A 1 95 ? -6.278 1.660 8.312 1.00 97.44 95 CYS A CA 1
ATOM 752 C C . CYS A 1 95 ? -5.303 2.309 7.325 1.00 97.44 95 CYS A C 1
ATOM 754 O O . CYS A 1 95 ? -4.484 1.601 6.742 1.00 97.44 95 CYS A O 1
ATOM 756 N N . MET A 1 96 ? -5.326 3.633 7.183 1.00 95.69 96 MET A N 1
ATOM 757 C CA . MET A 1 96 ? -4.350 4.356 6.371 1.00 95.69 96 MET A CA 1
ATOM 758 C C . MET A 1 96 ? -2.919 4.104 6.878 1.00 95.69 96 MET A C 1
ATOM 760 O O . MET A 1 96 ? -2.066 3.653 6.114 1.00 95.69 96 MET A O 1
ATOM 764 N N . ASP A 1 97 ? -2.671 4.252 8.179 1.00 95.44 97 ASP A N 1
ATOM 765 C CA . ASP A 1 97 ? -1.352 4.016 8.779 1.00 95.44 97 ASP A CA 1
ATOM 766 C C . ASP A 1 97 ? -0.858 2.573 8.587 1.00 95.44 97 ASP A C 1
A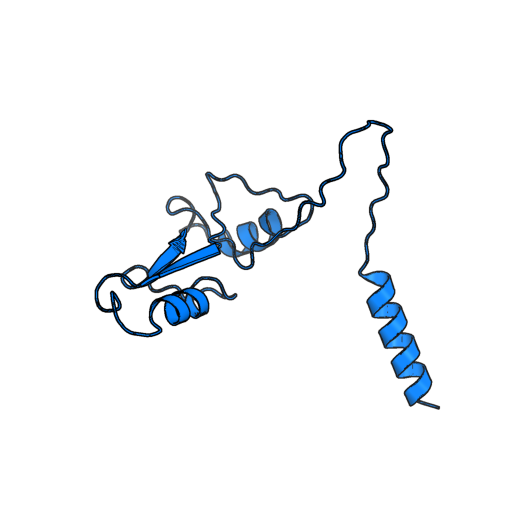TOM 768 O O . ASP A 1 97 ? 0.335 2.334 8.414 1.00 95.44 97 ASP A O 1
ATOM 772 N N . GLN A 1 98 ? -1.756 1.584 8.623 1.00 96.62 98 GLN A N 1
ATOM 773 C CA . GLN A 1 98 ? -1.381 0.178 8.447 1.00 96.62 98 GLN A CA 1
ATOM 774 C C . GLN A 1 98 ? -1.215 -0.236 6.983 1.00 96.62 98 GLN A C 1
ATOM 776 O O . GLN A 1 98 ? -0.468 -1.176 6.699 1.00 96.62 98 GLN A O 1
ATOM 781 N N . CYS A 1 99 ? -1.937 0.392 6.056 1.00 95.44 99 CYS A N 1
ATOM 782 C CA . CYS A 1 99 ? -2.062 -0.098 4.685 1.00 95.44 99 CYS A CA 1
ATOM 783 C C . CYS A 1 99 ? -1.292 0.733 3.653 1.00 95.44 99 CYS A C 1
ATOM 785 O O . CYS A 1 99 ? -0.761 0.146 2.712 1.00 95.44 99 CYS A O 1
ATOM 787 N N . ILE A 1 100 ? -1.204 2.057 3.822 1.00 93.94 100 ILE A N 1
ATOM 788 C CA . ILE A 1 100 ? -0.561 2.974 2.859 1.00 93.94 100 ILE A CA 1
ATOM 789 C C . ILE A 1 100 ? 0.749 3.580 3.382 1.00 93.94 100 ILE A C 1
ATOM 791 O O . ILE A 1 100 ? 1.245 4.566 2.845 1.00 93.94 100 ILE A O 1
ATOM 795 N N . VAL A 1 101 ? 1.353 2.949 4.394 1.00 93.00 101 VAL A N 1
ATOM 796 C CA . VAL A 1 101 ? 2.720 3.223 4.867 1.00 93.00 101 VAL A CA 1
ATOM 797 C C . VAL A 1 101 ? 3.587 1.989 4.624 1.00 93.00 101 VAL A C 1
ATOM 799 O O . VAL A 1 101 ? 3.175 0.865 4.908 1.00 93.00 101 VAL A O 1
ATOM 802 N N . TYR A 1 102 ? 4.792 2.177 4.078 1.00 89.31 102 TYR A N 1
ATOM 803 C CA . TYR A 1 102 ? 5.703 1.067 3.803 1.00 89.31 102 TYR A CA 1
ATOM 804 C C . TYR A 1 102 ? 6.519 0.667 5.052 1.00 89.31 102 TYR A C 1
ATOM 806 O O . TYR A 1 102 ? 7.081 1.546 5.707 1.00 89.31 102 TYR A O 1
ATOM 814 N N . PRO A 1 103 ? 6.688 -0.638 5.353 1.00 92.00 103 PRO A N 1
ATOM 815 C CA . PRO A 1 103 ? 6.052 -1.776 4.694 1.00 92.00 103 PRO A CA 1
ATOM 816 C C . PRO A 1 103 ? 4.580 -1.928 5.120 1.00 92.00 103 PRO A C 1
ATOM 818 O O . PRO A 1 103 ? 4.277 -1.763 6.303 1.00 92.00 103 PRO A O 1
ATOM 821 N N . PRO A 1 104 ? 3.670 -2.275 4.191 1.00 92.69 104 PRO A N 1
ATOM 822 C CA . PRO A 1 104 ? 2.249 -2.361 4.502 1.00 92.69 104 PRO A CA 1
ATOM 823 C C . PRO A 1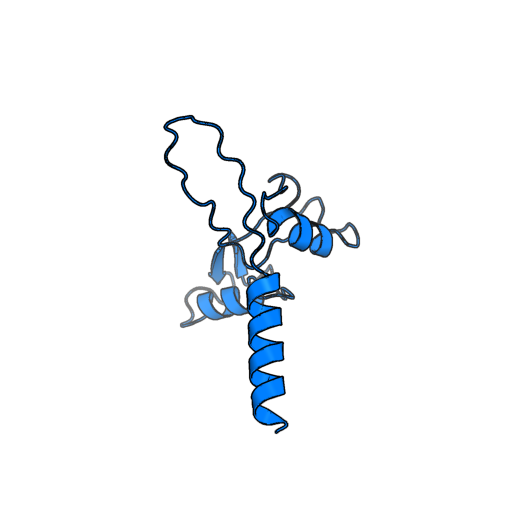 104 ? 1.937 -3.601 5.349 1.00 92.69 104 PRO A C 1
ATOM 825 O O . PRO A 1 104 ? 2.265 -4.727 4.973 1.00 92.69 104 PRO A O 1
ATOM 828 N N . HIS A 1 105 ? 1.232 -3.398 6.460 1.00 94.44 105 HIS A N 1
ATOM 829 C CA . HIS A 1 105 ? 0.755 -4.437 7.381 1.00 94.44 105 HIS A CA 1
ATOM 830 C C . HIS A 1 105 ? -0.779 -4.480 7.411 1.00 94.44 105 HIS A C 1
ATOM 832 O O . HIS A 1 105 ? -1.405 -4.623 8.459 1.00 94.44 105 HIS A O 1
ATOM 838 N N . CYS A 1 106 ? -1.393 -4.337 6.236 1.00 94.56 106 CYS A N 1
ATOM 839 C CA . CYS A 1 106 ? -2.825 -4.112 6.096 1.00 94.56 106 CYS A CA 1
ATOM 840 C C . CYS A 1 106 ? -3.679 -5.321 6.543 1.00 94.56 106 CYS A C 1
ATOM 842 O O . CYS A 1 106 ? -3.623 -6.383 5.903 1.00 94.56 106 CYS A O 1
ATOM 844 N N . PRO A 1 107 ? -4.523 -5.194 7.587 1.00 95.44 107 PRO A N 1
ATOM 845 C CA . PRO A 1 107 ? -5.417 -6.268 8.007 1.00 95.44 107 PRO A CA 1
ATOM 846 C C . PRO A 1 107 ? -6.640 -6.358 7.078 1.00 95.44 107 PRO A C 1
ATOM 848 O O . PRO A 1 107 ? -7.615 -5.626 7.231 1.00 95.44 107 PRO A O 1
ATOM 851 N N . LYS A 1 108 ? -6.621 -7.300 6.124 1.00 92.50 108 LYS A N 1
ATOM 852 C CA . LYS A 1 108 ? -7.640 -7.427 5.054 1.00 92.50 108 LYS A CA 1
ATOM 853 C C . LYS A 1 108 ? -9.089 -7.614 5.524 1.00 92.50 108 LYS A C 1
ATOM 855 O O . LYS A 1 108 ? -10.013 -7.364 4.761 1.00 92.50 108 LYS A O 1
ATOM 860 N N . ASN A 1 109 ? -9.300 -8.109 6.741 1.00 96.06 109 ASN A N 1
ATOM 861 C CA . ASN A 1 109 ? -10.630 -8.314 7.322 1.00 96.06 109 ASN A CA 1
ATOM 862 C C . ASN A 1 109 ? -11.151 -7.094 8.099 1.00 96.06 109 ASN A C 1
ATOM 864 O O . ASN A 1 109 ? -12.281 -7.130 8.579 1.00 96.06 109 ASN A O 1
ATOM 868 N N . ARG A 1 110 ? -10.322 -6.057 8.263 1.00 97.06 110 ARG A N 1
ATOM 869 C CA . ARG A 1 110 ? -10.613 -4.865 9.072 1.00 97.06 110 ARG A CA 1
ATOM 870 C C . ARG A 1 110 ? -10.424 -3.561 8.304 1.00 97.06 110 ARG A C 1
ATOM 872 O O . ARG A 1 110 ? -10.944 -2.543 8.734 1.00 97.06 110 ARG A O 1
ATOM 879 N N . CYS A 1 111 ? -9.703 -3.594 7.186 1.00 97.44 111 CYS A N 1
ATOM 880 C CA . CYS A 1 111 ? -9.450 -2.439 6.334 1.00 97.44 111 CYS A CA 1
ATOM 881 C C . CYS A 1 111 ? -9.722 -2.785 4.867 1.00 97.44 111 CYS A C 1
ATOM 883 O O . CYS A 1 111 ? -9.352 -3.866 4.397 1.00 97.44 111 CYS A O 1
ATOM 885 N N . ARG A 1 112 ? -10.335 -1.850 4.140 1.00 96.44 112 ARG A N 1
ATOM 886 C CA . ARG A 1 112 ? -10.519 -1.898 2.687 1.00 96.44 112 ARG A CA 1
ATOM 887 C C . ARG A 1 112 ? -9.899 -0.649 2.080 1.00 96.44 112 ARG A C 1
ATOM 889 O O . ARG A 1 112 ? -10.289 0.447 2.448 1.00 96.44 112 ARG A O 1
ATOM 896 N N . CYS A 1 113 ? -8.984 -0.826 1.137 1.00 94.62 113 CYS A N 1
ATOM 897 C CA . CYS A 1 113 ? -8.299 0.279 0.475 1.00 94.62 113 CYS A CA 1
ATOM 898 C C . CYS A 1 113 ? -8.594 0.298 -1.022 1.00 94.62 113 CYS A C 1
ATOM 900 O O . CYS A 1 113 ? -8.820 -0.769 -1.604 1.00 94.62 113 CYS A O 1
ATOM 902 N N . TYR A 1 114 ? -8.595 1.495 -1.605 1.00 91.88 114 TYR A N 1
ATOM 903 C CA . TYR A 1 114 ? -8.868 1.756 -3.016 1.00 91.88 114 TYR A CA 1
ATOM 904 C C . TYR A 1 114 ? -8.115 2.990 -3.535 1.00 91.88 114 TYR A C 1
ATOM 906 O O . TYR A 1 114 ? -7.542 3.761 -2.720 1.00 91.88 114 TYR A O 1
#

Organism: Pectinophora gossypiella (NCBI:txid13191)

Radius of gyration: 19.53 Å; chains: 1; bounding box: 54×40×45 Å

Foldseek 3Di:
DVVVVVVVVVVVVVVVPPPDPDDDDDDPDPPDPPDLPFQAKAFDPVQNVPPCLRVVRCVQQNDVVHDHDPNTIDRFPFKAFDDPLHPDPCQRVVQCCQARHPPHNHDPRTMDTD

pLDDT: mean 81.93, std 18.46, range [41.66, 98.06]